Protein AF-A0A7D9LX82-F1 (afdb_monomer)

Nearest PDB structures (foldseek):
  6sek-assembly1_B  TM=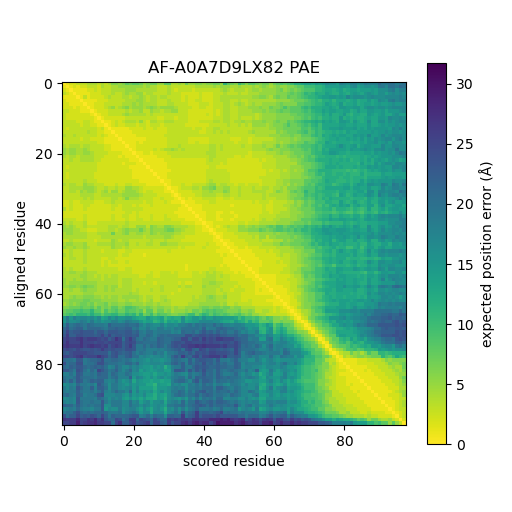9.741E-01  e=1.291E-04  synthetic construct
  7al4-assembly2_C  TM=9.364E-01  e=1.018E-04  Felis catus
  6sem-assembly2_A  TM=8.235E-01  e=4.179E-05  synthetic construct
  7al4-assembly1_A  TM=9.521E-01  e=2.633E-04  Felis catus
  6se3-assembly2_E  TM=7.483E-01  e=7.568E-05  synthetic construct

Mean predicted aligned error: 9.25 Å

Foldseek 3Di:
DQVVLVVQVLRDDLVVCCVVPVPLSCCCVVNDPDPLSSLCTGPNHDPCSSVCSVCVVVVVCVVVPPDDDDDDPDDCPVVVVVVVVVVVVVVVVVVVVD

pLDDT: mean 87.59, std 9.16, range [56.94, 94.88]

Organism: Paramuricea clavata (NCBI:txid317549)

Solvent-accessible surface area (backbone atoms only — not comparable to full-atom values): 5878 Å² total; per-residue (Å²): 107,64,67,60,21,52,78,64,47,14,45,63,55,56,72,61,39,38,74,77,37,51,69,58,28,47,44,63,7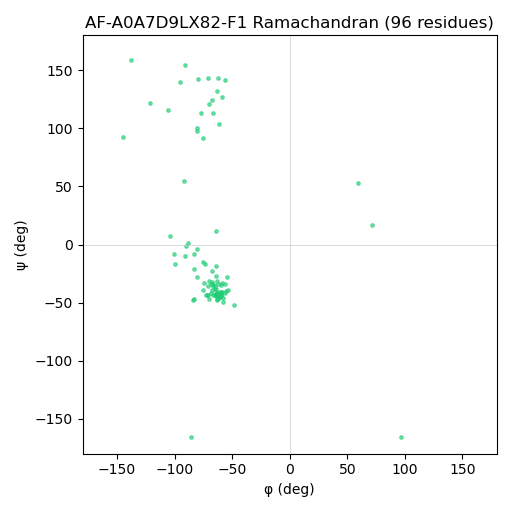1,76,46,72,90,51,78,50,53,44,23,67,31,46,74,80,55,43,90,59,29,65,58,47,65,71,46,40,64,59,62,65,44,50,81,74,55,81,66,92,70,81,83,74,86,79,75,69,61,65,65,55,54,54,51,52,52,53,52,52,50,52,52,50,54,53,62,75,74,108

Structure (mmCIF, N/CA/C/O backbone):
data_AF-A0A7D9LX82-F1
#
_entry.id   AF-A0A7D9LX82-F1
#
loop_
_atom_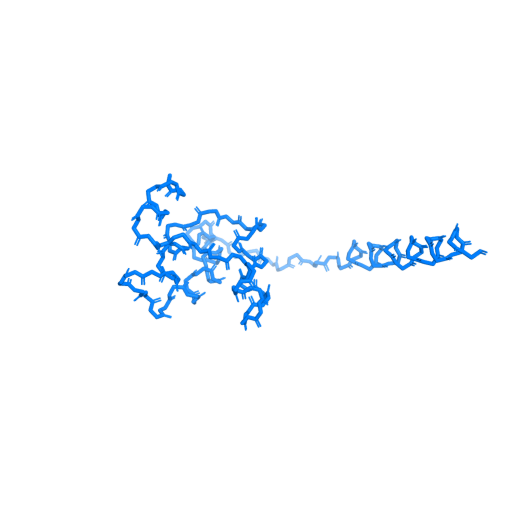site.group_PDB
_atom_site.id
_atom_site.type_symbol
_atom_site.label_atom_id
_atom_site.label_alt_id
_atom_site.label_comp_id
_atom_site.label_asym_id
_atom_site.label_entity_id
_atom_site.label_seq_id
_atom_site.pdbx_PDB_ins_code
_atom_site.Cartn_x
_atom_site.Cartn_y
_atom_site.Cartn_z
_atom_site.occupancy
_atom_site.B_iso_or_equiv
_atom_site.auth_seq_id
_atom_site.auth_comp_id
_atom_site.auth_asym_id
_atom_site.auth_atom_id
_atom_site.pdbx_PDB_model_num
ATOM 1 N N . MET A 1 1 ? 3.446 -12.560 -12.302 1.00 80.25 1 MET A N 1
ATOM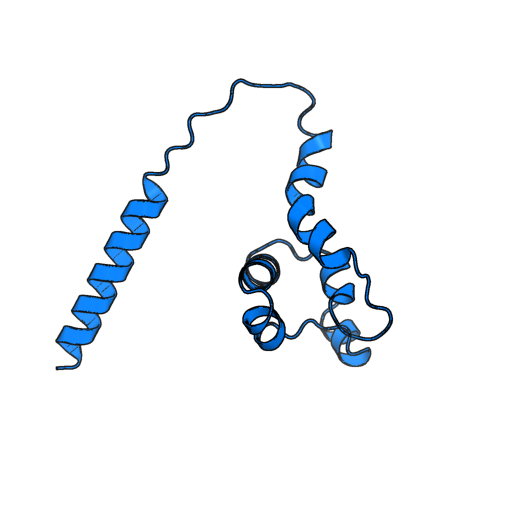 2 C CA . MET A 1 1 ? 2.364 -11.564 -12.503 1.00 80.25 1 MET A CA 1
ATOM 3 C C . MET A 1 1 ? 2.879 -10.246 -13.054 1.00 80.25 1 MET A C 1
ATOM 5 O O . MET A 1 1 ? 2.323 -9.789 -14.039 1.00 80.25 1 MET A O 1
ATOM 9 N N . ASN A 1 2 ? 3.954 -9.670 -12.504 1.00 87.75 2 ASN A N 1
ATOM 10 C CA . ASN A 1 2 ? 4.544 -8.446 -13.063 1.00 87.75 2 ASN A CA 1
ATOM 11 C C . ASN A 1 2 ? 5.041 -8.614 -14.504 1.00 87.75 2 ASN A C 1
ATOM 13 O O . ASN A 1 2 ? 4.763 -7.744 -15.310 1.00 87.75 2 ASN A O 1
ATOM 17 N N . GLU A 1 3 ? 5.676 -9.739 -14.842 1.00 92.56 3 GLU A N 1
ATOM 18 C CA . GLU A 1 3 ? 6.118 -10.038 -16.218 1.00 92.56 3 GLU A CA 1
ATOM 19 C C . GLU A 1 3 ? 4.941 -10.126 -17.204 1.00 92.56 3 GLU A C 1
ATOM 21 O O . GLU A 1 3 ? 4.967 -9.525 -18.271 1.00 92.56 3 GLU A O 1
ATOM 26 N N . LEU A 1 4 ? 3.854 -10.805 -16.816 1.00 91.81 4 LEU A N 1
ATOM 27 C CA . LEU A 1 4 ? 2.615 -10.853 -17.604 1.00 91.81 4 LEU A CA 1
ATOM 28 C C . LEU A 1 4 ? 1.978 -9.464 -17.741 1.00 91.81 4 LEU A C 1
ATOM 30 O O . LEU A 1 4 ? 1.553 -9.072 -18.824 1.00 91.81 4 LEU A O 1
ATOM 34 N N . GLY A 1 5 ? 1.929 -8.707 -16.643 1.00 88.00 5 GLY A N 1
ATOM 35 C CA . GLY A 1 5 ? 1.450 -7.331 -16.644 1.00 88.00 5 GLY A CA 1
ATOM 36 C C . GLY A 1 5 ? 2.320 -6.419 -17.503 1.00 88.00 5 GLY A C 1
ATOM 37 O O . GLY A 1 5 ? 1.803 -5.499 -18.114 1.00 88.00 5 GLY A O 1
ATOM 38 N N . GLU A 1 6 ? 3.617 -6.679 -17.604 1.00 92.06 6 GLU A N 1
ATOM 39 C CA . GLU A 1 6 ? 4.539 -5.932 -18.457 1.00 92.06 6 GLU A CA 1
ATOM 40 C C . GLU A 1 6 ? 4.300 -6.237 -19.935 1.00 92.06 6 GLU A C 1
ATOM 42 O O . GLU A 1 6 ? 4.167 -5.305 -20.722 1.00 92.06 6 GLU A O 1
ATOM 47 N N . MET A 1 7 ? 4.103 -7.512 -20.291 1.00 93.44 7 MET A N 1
ATOM 48 C CA . MET A 1 7 ? 3.729 -7.912 -21.655 1.00 93.44 7 MET A CA 1
ATOM 49 C C . MET A 1 7 ? 2.401 -7.295 -22.117 1.00 93.44 7 MET A C 1
ATOM 51 O O . MET A 1 7 ? 2.248 -6.970 -23.289 1.00 93.44 7 MET A O 1
ATOM 55 N N . ILE A 1 8 ? 1.443 -7.122 -21.201 1.00 90.44 8 ILE A N 1
ATOM 56 C CA . ILE A 1 8 ? 0.116 -6.547 -21.489 1.00 90.44 8 ILE A CA 1
ATOM 57 C C . ILE A 1 8 ? 0.100 -5.014 -21.292 1.00 90.44 8 ILE A C 1
ATOM 59 O O . ILE A 1 8 ? -0.866 -4.346 -21.655 1.00 90.44 8 ILE A O 1
ATOM 63 N N . GLY A 1 9 ? 1.151 -4.424 -20.712 1.00 90.69 9 GLY A N 1
ATOM 64 C CA . GLY A 1 9 ? 1.182 -3.006 -20.328 1.00 90.69 9 GLY A CA 1
ATOM 65 C C . GLY A 1 9 ? 0.291 -2.646 -19.126 1.00 90.69 9 GLY A C 1
ATOM 66 O O . GLY A 1 9 ? -0.012 -1.479 -18.907 1.00 90.69 9 GLY A O 1
ATOM 67 N N . ALA A 1 10 ? -0.137 -3.638 -18.346 1.00 92.06 10 ALA A N 1
ATOM 68 C CA . ALA A 1 10 ? -0.940 -3.521 -17.128 1.00 92.06 10 ALA A CA 1
ATOM 69 C C . ALA A 1 10 ? -0.108 -3.382 -15.833 1.00 92.06 10 ALA A C 1
ATOM 71 O O . ALA A 1 10 ? -0.652 -3.304 -14.729 1.00 92.06 10 ALA A O 1
ATOM 72 N N . LYS A 1 11 ? 1.228 -3.398 -15.933 1.00 92.38 11 LYS A N 1
ATOM 73 C CA . LYS A 1 11 ? 2.132 -3.219 -14.789 1.00 92.38 11 LYS A CA 1
ATOM 74 C C . LYS A 1 11 ? 2.059 -1.765 -14.286 1.00 92.38 11 LYS A C 1
ATOM 76 O O . LYS A 1 11 ? 2.365 -0.858 -15.059 1.00 92.38 11 LYS A O 1
ATOM 81 N N . PRO A 1 12 ? 1.693 -1.523 -13.012 1.00 90.31 12 PRO A N 1
ATOM 82 C CA . PRO A 1 12 ? 1.595 -0.169 -12.484 1.00 90.31 12 PRO A CA 1
ATOM 83 C C . PRO A 1 12 ? 2.977 0.489 -12.400 1.00 90.31 12 PRO A C 1
ATOM 85 O O . PRO A 1 12 ? 3.892 -0.019 -11.748 1.00 90.31 12 PRO A O 1
ATOM 88 N N . ASN A 1 13 ? 3.122 1.654 -13.027 1.00 92.56 13 ASN A N 1
ATOM 89 C CA . ASN A 1 13 ? 4.331 2.460 -12.933 1.00 92.56 13 ASN A CA 1
ATOM 90 C C . ASN A 1 13 ? 4.311 3.255 -11.626 1.00 92.56 13 ASN A C 1
ATOM 92 O O . ASN A 1 13 ? 3.684 4.311 -11.543 1.00 92.56 13 ASN A O 1
ATOM 96 N N . LEU A 1 14 ? 5.032 2.772 -10.611 1.00 91.06 14 LEU A N 1
ATOM 97 C CA . LEU A 1 14 ? 5.047 3.374 -9.271 1.00 91.06 14 LEU A CA 1
ATOM 98 C C . LEU A 1 14 ? 5.381 4.868 -9.285 1.00 91.06 14 LEU A C 1
ATOM 100 O O . LEU A 1 14 ? 4.750 5.634 -8.570 1.00 91.06 14 LEU A O 1
ATOM 104 N N . TRP A 1 15 ? 6.319 5.301 -10.132 1.00 93.00 15 TRP A N 1
ATOM 105 C CA . TRP A 1 15 ? 6.684 6.717 -10.242 1.00 93.00 15 TRP A CA 1
ATOM 106 C C . TRP A 1 15 ? 5.562 7.590 -10.819 1.00 93.00 15 TRP A C 1
ATOM 108 O O . TRP A 1 15 ? 5.386 8.730 -10.401 1.00 93.00 15 TRP A O 1
ATOM 118 N N . SER A 1 16 ? 4.789 7.062 -11.772 1.00 92.25 16 SER A N 1
ATOM 119 C CA . SER A 1 16 ? 3.625 7.758 -12.336 1.00 92.25 16 SER A CA 1
ATOM 120 C C . SER A 1 16 ? 2.506 7.843 -11.301 1.00 92.25 16 SER A C 1
ATOM 122 O O . SER A 1 16 ? 2.000 8.933 -11.054 1.00 92.25 16 SER A O 1
ATOM 124 N N . ILE A 1 17 ? 2.203 6.734 -10.619 1.00 92.44 17 ILE A N 1
ATOM 125 C CA . ILE A 1 17 ? 1.179 6.703 -9.567 1.00 92.44 17 ILE A CA 1
ATOM 126 C C . ILE A 1 17 ? 1.581 7.604 -8.399 1.00 92.44 17 ILE A C 1
ATOM 128 O O . ILE A 1 17 ? 0.737 8.304 -7.865 1.00 92.44 17 ILE A O 1
ATOM 132 N N . PHE A 1 18 ? 2.861 7.651 -8.027 1.00 93.75 18 PHE A N 1
ATOM 133 C CA . PHE A 1 18 ? 3.334 8.491 -6.924 1.00 93.75 18 PHE A CA 1
ATOM 134 C C . PHE A 1 18 ? 3.116 9.986 -7.179 1.00 93.75 18 PHE A C 1
ATOM 136 O O . PHE A 1 18 ? 2.825 10.726 -6.242 1.00 93.75 18 PHE A O 1
ATOM 143 N N . LYS A 1 19 ? 3.216 10.432 -8.438 1.00 93.25 19 LYS A N 1
ATOM 144 C CA . LYS A 1 19 ? 2.924 11.824 -8.814 1.00 93.25 19 LYS A CA 1
ATOM 145 C C . LYS A 1 19 ? 1.434 12.157 -8.742 1.00 93.25 19 LYS A C 1
ATOM 147 O O . LYS A 1 19 ? 1.094 13.287 -8.416 1.00 93.25 19 LYS A O 1
ATOM 152 N N . GLU A 1 20 ? 0.569 11.204 -9.078 1.00 92.25 20 GLU A N 1
ATOM 153 C CA . GLU A 1 20 ? -0.887 11.401 -9.112 1.00 92.25 20 GLU A CA 1
ATOM 154 C C . GLU A 1 20 ? -1.529 11.210 -7.733 1.00 92.25 20 GLU A C 1
ATOM 156 O O . GLU A 1 20 ? -2.330 12.028 -7.287 1.00 92.25 20 GLU A O 1
ATOM 161 N N . ASP A 1 21 ? -1.173 10.125 -7.049 1.00 93.75 21 ASP A N 1
ATOM 162 C CA . ASP A 1 21 ? -1.689 9.745 -5.742 1.00 93.75 21 ASP A CA 1
ATOM 163 C C . ASP A 1 21 ? -0.571 9.080 -4.907 1.00 93.75 21 ASP A C 1
ATOM 165 O O . ASP A 1 21 ? -0.374 7.856 -4.963 1.00 93.75 21 ASP A O 1
ATOM 169 N N . PRO A 1 22 ? 0.167 9.863 -4.093 1.00 93.25 22 PRO A N 1
ATOM 170 C CA . PRO A 1 22 ? 1.261 9.335 -3.281 1.00 93.25 22 PRO A CA 1
ATOM 171 C C . PRO A 1 22 ? 0.777 8.334 -2.225 1.00 93.25 22 PRO A C 1
ATOM 173 O O . PRO A 1 22 ? 1.521 7.425 -1.855 1.00 93.25 22 PRO A O 1
ATOM 176 N N . LYS A 1 23 ? -0.480 8.444 -1.769 1.00 92.69 23 LYS A N 1
ATOM 177 C CA . LYS A 1 23 ? -1.070 7.496 -0.815 1.00 92.69 23 LYS A CA 1
ATOM 178 C C . LYS A 1 23 ? -1.321 6.147 -1.483 1.00 92.69 23 LYS A C 1
ATOM 180 O O . LYS A 1 23 ? -1.009 5.108 -0.906 1.00 92.69 23 LYS A O 1
ATOM 185 N N . LEU A 1 24 ? -1.853 6.155 -2.704 1.00 93.00 24 LEU A N 1
ATOM 186 C CA . LEU A 1 24 ? -2.038 4.933 -3.484 1.00 93.00 24 LEU A CA 1
ATOM 187 C C . LEU A 1 24 ? -0.697 4.280 -3.819 1.00 93.00 24 LEU A C 1
ATOM 189 O O . LEU A 1 24 ? -0.563 3.073 -3.647 1.00 93.00 24 LEU A O 1
ATOM 193 N N . ALA A 1 25 ? 0.302 5.060 -4.234 1.00 93.31 25 ALA A N 1
ATOM 194 C CA . ALA A 1 25 ? 1.638 4.536 -4.503 1.00 93.31 25 ALA A CA 1
ATOM 195 C C . ALA A 1 25 ? 2.263 3.885 -3.264 1.00 93.31 25 ALA A C 1
ATOM 197 O O . ALA A 1 25 ? 2.808 2.787 -3.363 1.00 93.31 25 ALA A O 1
ATOM 198 N N . TYR A 1 26 ? 2.129 4.517 -2.093 1.00 92.88 26 TYR A N 1
ATOM 199 C CA . TYR A 1 26 ? 2.577 3.938 -0.827 1.00 92.88 26 TYR A CA 1
ATOM 200 C C . TYR A 1 26 ? 1.893 2.593 -0.553 1.00 92.88 26 TYR A C 1
ATOM 202 O O . TYR A 1 26 ? 2.565 1.616 -0.239 1.00 92.88 26 TYR A O 1
ATOM 210 N N . GLN A 1 27 ? 0.574 2.511 -0.739 1.00 92.38 27 GLN A N 1
ATOM 211 C CA . GLN A 1 27 ? -0.178 1.279 -0.497 1.00 92.38 27 GLN A CA 1
ATOM 212 C C . GLN A 1 27 ? 0.105 0.178 -1.527 1.00 92.38 27 GLN A C 1
ATOM 214 O O . GLN A 1 27 ? 0.076 -0.994 -1.179 1.00 92.38 27 GLN A O 1
ATOM 219 N N . VAL A 1 28 ? 0.414 0.522 -2.777 1.00 92.12 28 VAL A N 1
ATOM 220 C CA . VAL A 1 28 ? 0.812 -0.464 -3.796 1.00 92.12 28 VAL A CA 1
ATOM 221 C C . VAL A 1 28 ? 2.244 -0.959 -3.564 1.00 92.12 28 VAL A C 1
ATOM 223 O O . VAL A 1 28 ? 2.536 -2.118 -3.838 1.00 92.12 28 VAL A O 1
ATOM 226 N N . PHE A 1 29 ? 3.139 -0.107 -3.053 1.00 91.81 29 PHE A N 1
ATOM 227 C CA . PHE A 1 29 ? 4.539 -0.470 -2.818 1.00 91.81 29 PHE A CA 1
ATOM 228 C C . PHE A 1 29 ? 4.768 -1.197 -1.487 1.00 91.81 29 PHE A C 1
ATOM 230 O O . PHE A 1 29 ? 5.453 -2.215 -1.459 1.00 91.81 29 PHE A O 1
ATOM 237 N N . PHE A 1 30 ? 4.207 -0.682 -0.390 1.00 92.12 30 PHE A N 1
ATOM 238 C CA . PHE A 1 30 ? 4.379 -1.237 0.959 1.00 92.12 30 PHE A CA 1
ATOM 239 C C . PHE A 1 30 ? 3.207 -2.106 1.420 1.00 92.12 30 PHE A C 1
ATOM 241 O O . PHE A 1 30 ? 3.331 -2.825 2.409 1.00 92.12 30 PHE A O 1
ATOM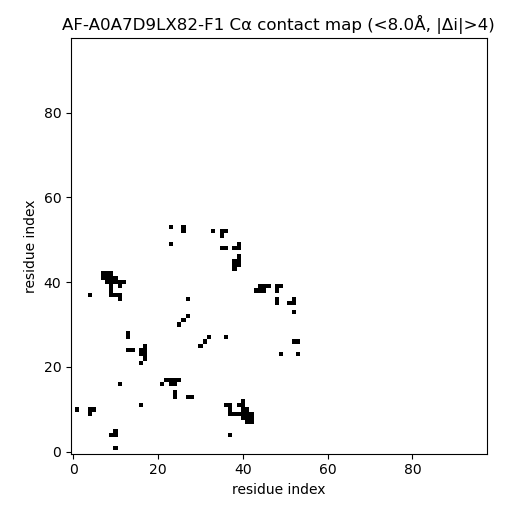 248 N N . GLY A 1 31 ? 2.056 -2.007 0.756 1.00 88.62 31 GLY A N 1
ATOM 249 C CA . GLY A 1 3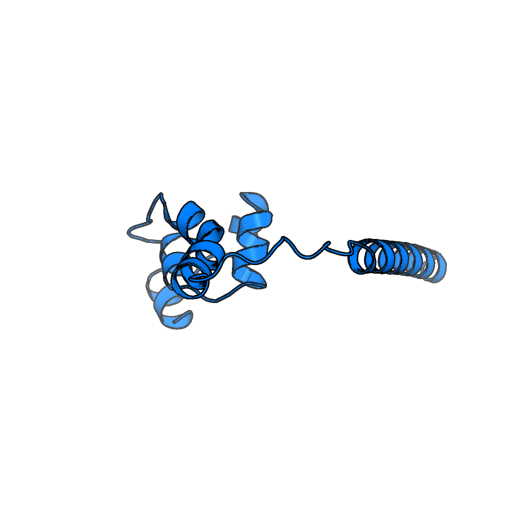1 ? 0.884 -2.801 1.094 1.00 88.62 31 GLY A CA 1
ATOM 250 C C . GLY A 1 31 ? 0.885 -4.169 0.421 1.00 88.62 31 GLY A C 1
ATOM 251 O O . GLY A 1 31 ? 1.889 -4.672 -0.080 1.00 88.62 31 GLY A O 1
ATOM 252 N N . THR A 1 32 ? -0.280 -4.806 0.440 1.00 88.50 32 THR A N 1
ATOM 253 C CA . THR A 1 32 ? -0.449 -6.153 -0.098 1.00 88.50 32 THR A CA 1
ATOM 254 C C . THR A 1 32 ? -0.589 -6.135 -1.619 1.00 88.50 32 THR A C 1
ATOM 256 O O . THR A 1 32 ? -1.240 -5.269 -2.204 1.00 88.50 32 THR A O 1
ATOM 259 N N . ALA A 1 33 ? -0.001 -7.135 -2.276 1.00 89.12 33 ALA A N 1
ATOM 260 C CA . ALA A 1 33 ? -0.111 -7.309 -3.720 1.00 89.12 33 ALA A CA 1
ATOM 261 C C . ALA A 1 33 ? -1.500 -7.863 -4.096 1.00 89.12 33 ALA A C 1
ATOM 263 O O . ALA A 1 33 ? -1.712 -9.076 -4.129 1.00 89.12 33 ALA A O 1
ATOM 264 N N . ILE A 1 34 ? -2.455 -6.973 -4.377 1.00 91.12 34 ILE A N 1
ATOM 265 C CA . ILE A 1 34 ? -3.842 -7.321 -4.734 1.00 91.12 34 ILE A CA 1
ATOM 266 C C . ILE A 1 34 ? -3.987 -7.348 -6.264 1.00 91.12 34 ILE A C 1
ATOM 268 O O . ILE A 1 34 ? -3.484 -6.441 -6.926 1.00 91.12 34 ILE A O 1
ATOM 272 N N . PRO A 1 35 ? -4.726 -8.296 -6.876 1.00 91.38 35 PRO A N 1
ATOM 273 C CA . PRO A 1 35 ? -4.906 -8.353 -8.333 1.00 91.38 35 PRO A CA 1
ATOM 274 C C . PRO A 1 35 ? -5.437 -7.060 -8.974 1.00 91.38 35 PRO A C 1
ATOM 276 O O . PRO A 1 35 ? -5.128 -6.762 -10.126 1.00 91.38 35 PRO A O 1
ATOM 279 N N . THR A 1 36 ? -6.200 -6.257 -8.229 1.00 92.44 36 THR A N 1
ATOM 280 C CA . THR A 1 36 ? -6.729 -4.964 -8.686 1.00 92.44 36 THR A CA 1
ATOM 281 C C . THR A 1 36 ? -5.647 -3.934 -8.988 1.00 92.44 36 THR A C 1
ATOM 283 O O . THR A 1 36 ? -5.915 -3.006 -9.747 1.00 92.44 36 THR A O 1
ATOM 286 N N . GLN A 1 37 ? -4.422 -4.115 -8.481 1.00 93.25 37 GLN A N 1
ATOM 287 C CA . GLN A 1 37 ? -3.277 -3.261 -8.810 1.00 93.25 37 GLN A CA 1
ATOM 288 C C . GLN A 1 37 ? -2.972 -3.251 -10.316 1.00 93.25 37 GLN A C 1
ATOM 290 O O . GLN A 1 37 ? -2.606 -2.217 -10.863 1.00 93.25 37 GLN A O 1
ATOM 295 N N . TYR A 1 38 ? -3.208 -4.373 -11.006 1.00 93.25 38 TYR A N 1
ATOM 296 C CA . TYR A 1 38 ? -2.999 -4.501 -12.452 1.00 93.25 38 TYR A CA 1
ATOM 297 C C . TYR A 1 38 ? -4.148 -3.917 -13.283 1.00 93.25 38 TYR A C 1
ATOM 299 O O . TYR A 1 38 ? -4.087 -3.914 -14.503 1.00 93.25 38 TYR A O 1
ATOM 307 N N . ARG A 1 39 ? -5.220 -3.433 -12.643 1.00 93.94 39 ARG A N 1
ATOM 308 C CA . ARG A 1 39 ? -6.321 -2.718 -13.311 1.00 93.94 39 ARG A CA 1
ATOM 309 C C . ARG A 1 39 ? -6.269 -1.208 -13.084 1.00 93.94 39 ARG A C 1
ATOM 311 O O . ARG A 1 39 ? -7.206 -0.510 -13.470 1.00 93.94 39 ARG A O 1
ATOM 318 N N . LEU A 1 40 ? -5.196 -0.713 -12.458 1.00 92.31 40 LEU A N 1
ATOM 319 C CA . LEU A 1 40 ? -4.936 0.718 -12.291 1.00 92.31 40 LEU A CA 1
ATOM 320 C C . LEU A 1 40 ? -4.461 1.367 -13.592 1.00 92.31 40 LEU A C 1
ATOM 322 O O . LEU A 1 40 ? -4.845 2.493 -13.890 1.00 92.31 40 LEU A O 1
ATOM 326 N N . GLN A 1 41 ? -3.628 0.663 -14.357 1.00 90.81 41 GLN A N 1
ATOM 327 C CA . GLN A 1 41 ? -3.019 1.144 -15.596 1.00 90.81 41 GLN A CA 1
ATOM 328 C C . GLN A 1 41 ? -3.058 0.030 -16.650 1.00 90.81 41 GLN A C 1
ATOM 330 O O . GLN A 1 41 ? -3.199 -1.140 -16.300 1.00 90.81 41 GLN A O 1
ATOM 335 N N . GLY A 1 42 ? -2.951 0.392 -17.930 1.00 90.19 42 GLY A N 1
ATOM 336 C CA . GLY A 1 42 ? -2.986 -0.551 -19.052 1.00 90.19 42 GLY A CA 1
ATOM 337 C C . GLY A 1 42 ? -4.360 -0.690 -19.722 1.00 90.19 42 GLY A C 1
ATOM 338 O O . GLY A 1 42 ? -5.240 0.151 -19.527 1.00 90.19 42 GLY A O 1
ATOM 339 N N . PRO A 1 43 ? -4.560 -1.724 -20.555 1.00 88.88 43 PRO A N 1
ATOM 340 C CA . PRO A 1 43 ? -5.842 -1.974 -21.204 1.00 88.88 43 PRO A CA 1
ATOM 341 C C . PRO A 1 43 ? -6.889 -2.456 -20.186 1.00 88.88 43 PRO A C 1
ATOM 343 O O . PRO A 1 43 ? -6.579 -3.228 -19.282 1.00 88.88 43 PRO A O 1
ATOM 346 N N . ASN A 1 44 ? -8.149 -2.042 -20.355 1.00 91.06 44 ASN A N 1
ATOM 347 C CA . ASN A 1 44 ? -9.272 -2.391 -19.467 1.00 91.06 44 ASN A CA 1
ATOM 348 C C . ASN A 1 44 ? -9.087 -1.946 -18.001 1.00 91.06 44 ASN A C 1
ATOM 350 O O . ASN A 1 44 ? -9.241 -2.742 -17.068 1.00 91.06 44 ASN A O 1
ATOM 354 N N . THR A 1 45 ? -8.786 -0.662 -17.788 1.00 92.38 45 THR A N 1
ATOM 355 C CA . THR A 1 45 ? -8.723 -0.090 -16.438 1.00 92.38 45 THR A CA 1
ATOM 356 C C . THR A 1 45 ? -10.073 -0.155 -15.732 1.00 92.38 45 THR A C 1
ATOM 358 O O . THR A 1 45 ? -11.140 0.033 -16.323 1.00 92.38 45 THR A O 1
ATOM 361 N N . TRP A 1 46 ? -10.028 -0.406 -14.426 1.00 94.88 46 TRP A N 1
ATOM 362 C CA . TRP A 1 46 ? -11.219 -0.402 -13.591 1.00 94.88 46 TRP A CA 1
ATOM 363 C C . TRP A 1 46 ? -11.245 0.864 -12.739 1.00 94.88 46 TRP A C 1
ATOM 365 O O . TRP A 1 46 ? -10.394 1.056 -11.874 1.00 94.88 46 TRP A O 1
ATOM 375 N N . LYS A 1 47 ? -12.245 1.724 -12.969 1.00 92.44 47 LYS A N 1
ATOM 376 C CA . LYS A 1 47 ? -12.380 3.026 -12.291 1.00 92.44 47 LYS A CA 1
ATOM 377 C C . LYS A 1 47 ? -12.410 2.908 -10.762 1.00 92.44 47 LYS A C 1
ATOM 379 O O . LYS A 1 47 ? -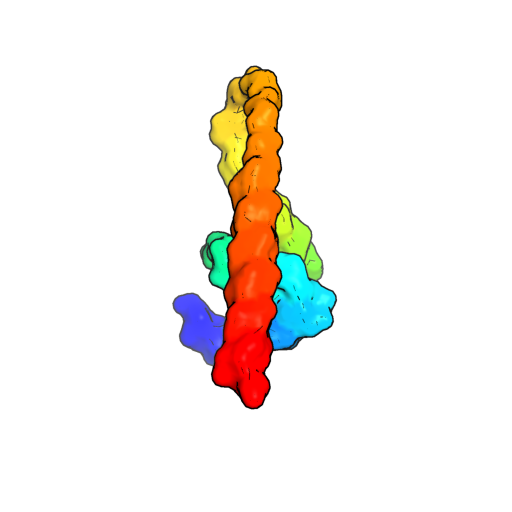11.847 3.755 -10.074 1.00 92.44 47 LYS A O 1
ATOM 384 N N . ASP A 1 48 ? -12.988 1.831 -10.232 1.00 94.62 48 ASP A N 1
ATOM 385 C CA . ASP A 1 48 ? -13.075 1.607 -8.784 1.00 94.62 48 ASP A CA 1
ATOM 386 C C . ASP A 1 48 ? -11.863 0.871 -8.197 1.00 94.62 48 ASP A C 1
ATOM 388 O O . ASP A 1 48 ? -11.820 0.647 -6.986 1.00 94.62 48 ASP A O 1
ATOM 392 N N . ALA A 1 49 ? -10.849 0.527 -9.003 1.00 94.06 49 ALA A N 1
ATOM 393 C CA . ALA A 1 49 ? -9.660 -0.183 -8.527 1.00 94.06 49 ALA A CA 1
ATOM 394 C C . ALA A 1 49 ? -8.973 0.564 -7.375 1.00 94.06 49 ALA A C 1
ATOM 396 O O . ALA A 1 49 ? -8.598 -0.047 -6.376 1.00 94.06 49 ALA A O 1
ATOM 397 N N . ARG A 1 50 ? -8.896 1.898 -7.465 1.00 93.88 50 ARG A N 1
ATOM 398 C CA . ARG A 1 50 ? -8.377 2.750 -6.387 1.00 93.88 50 ARG A CA 1
ATOM 399 C C . ARG A 1 50 ? -9.164 2.576 -5.089 1.00 93.88 50 ARG A C 1
ATOM 401 O O . ARG A 1 50 ? -8.572 2.395 -4.028 1.00 93.88 50 ARG A O 1
ATOM 408 N N . LYS A 1 51 ? -10.496 2.654 -5.169 1.00 94.38 51 LYS A N 1
ATOM 409 C CA . LYS A 1 51 ? -11.376 2.527 -4.001 1.00 94.38 51 LYS A CA 1
ATOM 410 C C . LYS A 1 51 ? -11.222 1.146 -3.372 1.00 94.38 51 LYS A C 1
ATOM 412 O O . LYS A 1 51 ? -11.079 1.061 -2.160 1.00 94.38 51 LYS A O 1
ATOM 417 N N . HIS A 1 52 ? -11.182 0.103 -4.199 1.00 94.38 52 HIS A N 1
ATOM 418 C CA . HIS A 1 52 ? -11.023 -1.269 -3.737 1.00 94.38 52 HIS A CA 1
ATOM 419 C C . HIS A 1 52 ? -9.697 -1.491 -3.006 1.00 94.38 52 HIS A C 1
ATOM 421 O O . HIS A 1 52 ? -9.702 -2.068 -1.928 1.00 94.38 52 HIS A O 1
ATOM 427 N N . ILE A 1 53 ? -8.574 -0.995 -3.541 1.00 94.50 53 ILE A N 1
ATOM 428 C CA . ILE A 1 53 ? -7.258 -1.127 -2.891 1.00 94.50 53 ILE A CA 1
ATOM 429 C C . ILE A 1 53 ? -7.265 -0.464 -1.511 1.00 94.50 53 ILE A C 1
ATOM 431 O O . ILE A 1 53 ? -6.762 -1.042 -0.552 1.00 94.50 53 ILE A O 1
ATOM 435 N N . MET A 1 54 ? -7.876 0.717 -1.402 1.00 93.50 54 MET A N 1
ATOM 436 C CA . MET A 1 54 ? -7.970 1.453 -0.139 1.00 93.50 54 MET A CA 1
ATOM 437 C C . MET A 1 54 ? -8.873 0.746 0.882 1.00 93.50 54 MET A C 1
ATOM 439 O O . MET A 1 54 ? -8.512 0.673 2.051 1.00 93.50 54 MET A O 1
ATOM 443 N N . SER A 1 55 ? -10.015 0.194 0.454 1.00 92.50 55 SER A N 1
ATOM 444 C CA . SER A 1 55 ? -10.954 -0.519 1.336 1.00 92.50 55 SER A CA 1
ATOM 445 C C . SER A 1 55 ? -10.589 -1.983 1.581 1.00 92.50 55 SER A C 1
ATOM 447 O O . SER A 1 55 ? -11.240 -2.644 2.386 1.00 92.50 55 SER A O 1
ATOM 449 N N . PHE A 1 56 ? -9.589 -2.521 0.879 1.00 93.00 56 PHE A N 1
ATOM 450 C CA . PHE A 1 56 ? -9.286 -3.952 0.878 1.00 93.00 56 PHE A CA 1
ATOM 451 C C . PHE A 1 56 ? -9.034 -4.492 2.285 1.00 93.00 56 PHE A C 1
ATOM 453 O O . PHE A 1 56 ? -9.540 -5.552 2.639 1.00 93.00 56 PHE A O 1
ATOM 460 N N . GLN A 1 57 ? -8.299 -3.745 3.110 1.00 89.25 57 GLN A N 1
ATOM 461 C CA . GLN A 1 57 ? -7.993 -4.163 4.476 1.00 89.25 57 GLN A CA 1
ATOM 462 C C . GLN A 1 57 ? -9.257 -4.255 5.341 1.00 89.25 57 GLN A C 1
ATOM 464 O O . GLN A 1 57 ? -9.440 -5.237 6.055 1.00 89.25 57 GLN A O 1
ATOM 469 N N . GLU A 1 58 ? -10.157 -3.277 5.242 1.00 89.56 58 GLU A N 1
ATOM 470 C CA . GLU A 1 58 ? -11.439 -3.303 5.954 1.00 89.56 58 GLU A CA 1
ATOM 471 C C . GLU A 1 58 ? -12.312 -4.465 5.473 1.00 89.56 58 GLU A C 1
ATOM 473 O O . GLU A 1 58 ? -12.888 -5.183 6.286 1.00 89.56 58 GLU A O 1
ATOM 478 N N . GLN A 1 59 ? -12.369 -4.698 4.158 1.00 90.19 59 GLN A N 1
ATOM 479 C CA . GLN A 1 59 ? -13.129 -5.801 3.566 1.00 90.19 59 GLN A CA 1
ATOM 480 C C . GLN A 1 59 ? -12.577 -7.168 3.971 1.00 90.19 59 GLN A C 1
ATOM 482 O O . GLN A 1 59 ? -13.351 -8.083 4.234 1.00 90.19 59 GLN A O 1
ATOM 487 N N . TYR A 1 60 ? -11.255 -7.299 4.050 1.00 90.94 60 TYR A N 1
ATOM 488 C CA . TYR A 1 60 ? -10.585 -8.515 4.492 1.00 90.94 60 TYR A CA 1
ATOM 489 C C . TYR A 1 60 ? -10.828 -8.795 5.982 1.00 90.94 60 TYR A C 1
ATOM 491 O O . TYR A 1 60 ? -11.052 -9.939 6.372 1.00 90.94 60 TYR A O 1
ATOM 499 N N . LEU A 1 61 ? -10.830 -7.753 6.820 1.00 90.94 61 LEU A N 1
ATOM 500 C CA . LEU A 1 61 ? -11.053 -7.878 8.263 1.00 90.94 61 LEU A CA 1
ATOM 501 C C . LEU A 1 61 ? -12.533 -8.006 8.642 1.00 90.94 61 LEU A C 1
ATOM 503 O O . LEU A 1 61 ? -12.842 -8.620 9.660 1.00 90.94 61 LEU A O 1
ATOM 507 N N . CYS A 1 62 ? -13.451 -7.463 7.841 1.00 90.25 62 CYS A N 1
ATOM 508 C CA . CYS A 1 62 ? -14.895 -7.513 8.076 1.00 90.25 62 CYS A CA 1
ATOM 509 C C . CYS A 1 62 ? -15.424 -8.923 8.419 1.00 90.25 62 CYS A C 1
ATOM 511 O O . CYS A 1 62 ? -16.050 -9.055 9.473 1.00 90.25 62 CYS A O 1
ATOM 513 N N . PRO A 1 63 ? -15.145 -9.991 7.639 1.00 91.19 63 PRO A N 1
ATOM 514 C CA . PRO A 1 63 ? -15.600 -11.342 7.978 1.00 91.19 63 PRO A CA 1
ATOM 515 C C . PRO A 1 63 ? -14.923 -11.916 9.231 1.00 91.19 63 PRO A C 1
ATOM 517 O O . PRO A 1 63 ? -15.477 -12.809 9.866 1.00 91.19 63 PRO A O 1
ATOM 520 N N . LEU A 1 64 ? -13.743 -11.413 9.604 1.00 91.62 64 LEU A N 1
ATOM 521 C CA . LEU A 1 64 ? -13.022 -11.836 10.808 1.00 91.62 64 LEU A CA 1
ATOM 522 C C . LEU A 1 64 ? -13.531 -11.113 12.068 1.00 91.62 64 LEU A C 1
ATOM 524 O O . LEU A 1 64 ? -13.364 -11.604 13.182 1.00 91.62 64 LEU A O 1
ATOM 528 N N . SER A 1 65 ? -14.185 -9.960 11.907 1.00 85.38 65 SER A N 1
ATOM 529 C CA . SER A 1 65 ? -14.684 -9.114 12.995 1.00 85.38 65 SER A CA 1
ATOM 530 C C . SER A 1 65 ? -16.135 -9.447 13.373 1.00 85.38 65 SER A C 1
ATOM 532 O O . SER A 1 65 ? -17.016 -8.588 13.405 1.00 85.38 65 SER A O 1
ATOM 534 N N . THR A 1 66 ? -16.411 -10.716 13.685 1.00 88.69 66 THR A N 1
ATOM 535 C CA . THR A 1 66 ? -17.758 -11.163 14.098 1.00 88.69 66 THR A CA 1
ATOM 536 C C . THR A 1 66 ? -18.130 -10.728 15.519 1.00 88.69 66 THR A C 1
ATOM 538 O O . THR A 1 66 ? -19.307 -10.704 15.877 1.00 88.69 66 THR A O 1
ATOM 541 N N . ARG A 1 67 ? -17.142 -10.329 16.331 1.00 87.69 67 ARG A N 1
ATOM 542 C CA . ARG A 1 67 ? -17.323 -9.806 17.690 1.00 87.69 67 ARG A CA 1
ATOM 543 C C . ARG A 1 67 ? -16.744 -8.397 17.801 1.00 87.69 67 ARG A C 1
ATOM 545 O O . ARG A 1 67 ? -15.545 -8.205 17.614 1.00 87.69 67 ARG A O 1
ATOM 552 N N . LYS A 1 68 ? -17.578 -7.424 18.180 1.00 80.00 68 LYS A N 1
ATOM 553 C CA . LYS A 1 68 ? -17.142 -6.047 18.454 1.00 80.00 68 LYS A CA 1
ATOM 554 C C . LYS A 1 68 ? -16.458 -5.982 19.823 1.00 80.00 68 LYS A C 1
ATOM 556 O O . LYS A 1 68 ? -17.107 -6.182 20.847 1.00 80.00 68 LYS A O 1
ATOM 561 N N . CYS A 1 69 ? -15.157 -5.713 19.838 1.00 71.56 69 CYS A N 1
ATOM 562 C CA . CYS A 1 69 ? -14.419 -5.345 21.047 1.00 71.56 69 CYS A CA 1
ATOM 563 C C . CYS A 1 69 ? -14.425 -3.817 21.206 1.00 71.56 69 CYS A C 1
ATOM 565 O O . CYS A 1 69 ? -14.537 -3.100 20.210 1.00 71.56 69 CYS A O 1
ATOM 567 N N . ALA A 1 70 ? -14.289 -3.315 22.437 1.00 78.19 70 ALA A N 1
ATOM 568 C CA . ALA A 1 70 ? -14.032 -1.891 22.654 1.00 78.19 70 ALA A CA 1
ATOM 569 C C . ALA A 1 70 ? -12.755 -1.473 21.895 1.00 78.19 70 ALA A C 1
ATOM 571 O O . ALA A 1 70 ? -11.815 -2.275 21.839 1.00 78.19 70 ALA A O 1
ATOM 572 N N . PRO A 1 71 ? -12.712 -0.268 21.294 1.00 72.81 71 PRO A N 1
ATOM 573 C CA . PRO A 1 71 ? -11.537 0.180 20.560 1.00 72.81 71 PRO A CA 1
ATOM 574 C C . PRO A 1 71 ? -10.327 0.190 21.498 1.00 72.81 71 PRO A C 1
ATOM 576 O O . PRO A 1 71 ? -10.375 0.770 22.584 1.00 72.81 71 PRO A O 1
ATOM 579 N N . SER A 1 72 ? -9.245 -0.474 21.093 1.00 66.00 72 SER A N 1
ATOM 580 C CA . SER A 1 72 ? -7.958 -0.336 21.767 1.00 66.00 72 SER A CA 1
ATOM 581 C C . SER A 1 72 ? -7.498 1.112 21.632 1.00 66.00 72 SER A C 1
ATOM 583 O O . SER A 1 72 ? -7.525 1.656 20.530 1.00 66.00 72 SER A O 1
ATOM 585 N N . ALA A 1 73 ? -7.072 1.736 22.730 1.00 65.69 73 ALA A N 1
ATOM 586 C CA . ALA A 1 73 ? -6.426 3.041 22.671 1.00 65.69 73 ALA A CA 1
ATOM 587 C C . ALA A 1 73 ? -5.140 2.914 21.839 1.00 65.69 73 ALA A C 1
ATOM 589 O O . ALA A 1 73 ? -4.153 2.339 22.296 1.00 65.69 73 ALA A O 1
ATOM 590 N N . GLU A 1 74 ? -5.166 3.391 20.596 1.00 63.09 74 GLU A N 1
ATOM 591 C CA . GLU A 1 74 ? -3.989 3.397 19.733 1.00 63.09 74 GLU A CA 1
ATOM 592 C C . GLU A 1 74 ? -2.951 4.365 20.314 1.00 63.09 74 GLU A C 1
ATOM 594 O O . GLU A 1 74 ? -3.166 5.578 20.381 1.00 63.09 74 GLU A O 1
ATOM 599 N N . SER A 1 75 ? -1.816 3.839 20.780 1.00 60.62 75 SER A N 1
ATOM 600 C CA . SER A 1 75 ? -0.717 4.676 21.250 1.00 60.62 75 SER A CA 1
ATOM 601 C C . SER A 1 75 ? 0.084 5.182 20.043 1.00 60.62 75 SER A C 1
ATOM 603 O O . SER A 1 75 ? 0.980 4.527 19.519 1.00 60.62 75 SER A O 1
ATOM 605 N N . ASN A 1 76 ? -0.199 6.413 19.613 1.00 61.16 76 ASN A N 1
ATOM 606 C CA . ASN A 1 76 ? 0.542 7.131 18.558 1.00 61.16 76 ASN A CA 1
ATOM 607 C C . ASN A 1 76 ? 2.021 7.444 18.907 1.00 61.16 76 ASN A C 1
ATOM 609 O O . ASN A 1 76 ? 2.688 8.211 18.214 1.00 61.16 76 ASN A O 1
ATOM 613 N N . SER A 1 77 ? 2.558 6.848 19.975 1.00 60.91 77 SER A N 1
ATOM 614 C CA . SER A 1 77 ? 3.892 7.114 20.523 1.00 60.91 77 SER A CA 1
ATOM 615 C C . SER A 1 77 ? 5.016 6.760 19.538 1.00 60.91 77 SER A C 1
ATOM 617 O O . SER A 1 77 ? 5.951 7.537 19.338 1.00 60.91 77 SER A O 1
ATOM 619 N N . HIS A 1 78 ? 4.893 5.627 18.839 1.00 64.94 78 HIS A N 1
ATOM 620 C CA . HIS A 1 78 ? 5.932 5.157 17.917 1.00 64.94 78 HIS A CA 1
ATOM 621 C C . HIS A 1 78 ? 6.106 6.061 16.688 1.00 64.94 78 HIS A C 1
ATOM 623 O O . HIS A 1 78 ? 7.233 6.256 16.235 1.00 64.94 78 HIS A O 1
ATOM 629 N N . SER A 1 79 ? 5.028 6.666 16.178 1.00 70.44 79 SER A N 1
ATOM 630 C CA . SER A 1 79 ? 5.107 7.543 15.001 1.00 70.44 79 SER A CA 1
ATOM 631 C C . SER A 1 79 ? 5.854 8.850 15.291 1.00 70.44 79 SER A C 1
ATOM 633 O O . SER A 1 79 ? 6.547 9.362 14.414 1.00 70.44 79 SER A O 1
ATOM 635 N N . VAL A 1 80 ? 5.742 9.387 16.513 1.00 77.81 80 VAL A N 1
ATOM 636 C CA . VAL A 1 80 ? 6.416 10.637 16.913 1.00 77.81 80 VAL A CA 1
ATOM 637 C C . VAL A 1 80 ? 7.916 10.415 17.096 1.00 77.81 80 VAL A C 1
ATOM 639 O O . VAL A 1 80 ? 8.721 11.209 16.614 1.00 77.81 80 VAL A O 1
ATOM 642 N N . LEU A 1 81 ? 8.307 9.310 17.735 1.00 80.62 81 LEU A N 1
ATOM 643 C CA . LEU A 1 81 ? 9.719 8.976 17.933 1.00 80.62 81 LEU A CA 1
ATOM 644 C C . LEU A 1 81 ? 10.446 8.782 16.601 1.00 80.62 81 LEU A C 1
ATOM 646 O O . LEU A 1 81 ? 11.526 9.336 16.412 1.00 80.62 81 LEU A O 1
ATOM 650 N N . VAL A 1 82 ? 9.837 8.060 15.655 1.00 83.06 82 VAL A N 1
ATOM 651 C CA . VAL A 1 82 ? 10.412 7.868 14.314 1.00 83.06 82 VAL A CA 1
ATOM 652 C C . VAL A 1 82 ? 10.634 9.213 13.616 1.00 83.06 82 VAL A C 1
ATOM 654 O O . VAL A 1 82 ? 11.691 9.424 13.028 1.00 83.06 82 VAL A O 1
ATOM 657 N N . PHE A 1 83 ? 9.695 10.155 13.737 1.00 83.25 83 PHE A N 1
ATOM 658 C CA . PHE A 1 83 ? 9.840 11.486 13.147 1.00 83.25 83 PHE A CA 1
ATOM 659 C C . PHE A 1 83 ? 11.014 12.275 13.750 1.00 83.25 83 PHE A C 1
ATOM 661 O O . PHE A 1 83 ? 11.801 12.867 13.012 1.00 83.25 83 PHE A O 1
ATOM 668 N N . ILE A 1 84 ? 11.191 12.221 15.075 1.00 87.81 84 ILE A N 1
ATOM 669 C CA . ILE A 1 84 ? 12.332 12.849 15.761 1.00 87.81 84 ILE A CA 1
ATOM 670 C C . ILE A 1 84 ? 13.655 12.240 15.276 1.00 87.81 84 ILE A C 1
ATOM 672 O O . ILE A 1 84 ? 14.576 12.980 14.936 1.00 87.81 84 ILE A O 1
ATOM 676 N N . PHE A 1 85 ? 13.745 10.909 15.17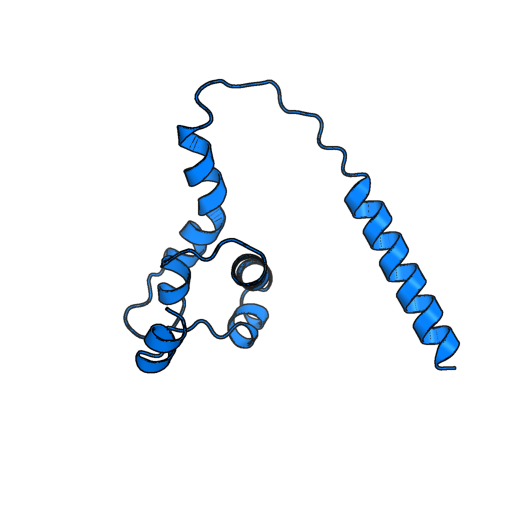9 1.00 90.06 85 PHE A N 1
ATOM 677 C CA . PHE A 1 85 ? 14.948 10.234 14.677 1.00 90.06 85 PHE A CA 1
ATOM 678 C C . PHE A 1 85 ? 15.298 10.643 13.240 1.00 90.06 85 PHE A C 1
ATOM 680 O O . PHE A 1 85 ? 16.469 10.885 12.947 1.00 90.06 85 PHE A O 1
ATOM 687 N N . VAL A 1 86 ? 14.303 10.773 12.357 1.00 90.94 86 VAL A N 1
ATOM 688 C CA . VAL A 1 86 ? 14.514 11.210 10.967 1.00 90.94 86 VAL A CA 1
ATOM 689 C C . VAL A 1 86 ? 15.048 12.644 10.907 1.00 90.94 86 VAL A C 1
ATOM 691 O O . VAL A 1 86 ? 15.988 12.908 10.157 1.00 90.94 86 VAL A O 1
ATOM 694 N N . ILE A 1 87 ? 14.510 13.560 11.721 1.00 92.19 87 ILE A N 1
ATOM 695 C CA . ILE A 1 87 ? 14.998 14.948 11.789 1.00 92.19 87 ILE A CA 1
ATOM 696 C C . ILE A 1 87 ? 16.442 14.992 12.293 1.00 92.19 87 ILE A C 1
ATOM 698 O O . ILE A 1 87 ? 17.283 15.648 11.683 1.00 92.19 87 ILE A O 1
ATOM 702 N N . VAL A 1 88 ? 16.748 14.278 13.380 1.00 93.25 88 VAL A N 1
ATOM 703 C CA . VAL A 1 88 ? 18.105 14.238 13.946 1.00 93.25 88 VAL A CA 1
ATOM 704 C C . VAL A 1 88 ? 19.100 13.701 12.920 1.00 93.25 88 VAL A C 1
ATOM 706 O O . VAL A 1 88 ? 20.160 14.294 12.728 1.00 93.25 88 VAL A O 1
ATOM 709 N N . PHE A 1 89 ? 18.747 12.632 12.204 1.00 93.25 89 PHE A N 1
ATOM 710 C CA . PHE A 1 89 ? 19.603 12.071 11.163 1.00 93.25 89 PHE A CA 1
ATOM 711 C C . PHE A 1 89 ? 19.832 13.053 10.004 1.00 93.25 89 PHE A C 1
ATOM 713 O O . PHE A 1 89 ? 20.962 13.202 9.542 1.00 93.25 89 PHE A O 1
ATOM 720 N N . ALA A 1 90 ? 18.791 13.770 9.568 1.00 91.12 90 ALA A N 1
ATOM 721 C CA . ALA A 1 90 ? 18.916 14.794 8.533 1.00 91.12 90 ALA A CA 1
ATOM 722 C C . ALA A 1 90 ? 19.846 15.941 8.967 1.00 91.12 90 ALA A C 1
ATOM 724 O O . ALA A 1 90 ? 20.698 16.360 8.186 1.00 91.12 90 ALA A O 1
ATOM 725 N N . ILE A 1 91 ? 19.742 16.403 10.219 1.00 93.50 91 ILE A N 1
ATOM 726 C CA . ILE A 1 91 ? 20.624 17.443 10.774 1.00 93.50 91 ILE A CA 1
ATOM 727 C C . ILE A 1 91 ? 22.078 16.958 10.809 1.00 93.50 91 ILE A C 1
ATOM 729 O O . ILE A 1 91 ? 22.972 17.670 10.357 1.00 93.50 91 ILE A O 1
ATOM 733 N N . VAL A 1 92 ? 22.323 15.738 11.295 1.00 93.69 92 VAL A N 1
ATOM 734 C CA . VAL A 1 92 ? 23.672 15.152 11.349 1.00 93.69 92 VAL A CA 1
ATOM 735 C C . VAL A 1 92 ? 24.266 14.997 9.946 1.00 93.69 92 VAL A C 1
ATOM 737 O O . VAL A 1 92 ? 25.428 15.332 9.735 1.00 93.69 92 VAL A O 1
ATOM 740 N N . ALA A 1 93 ? 23.473 14.559 8.966 1.00 91.25 93 ALA A N 1
ATOM 741 C CA . ALA A 1 93 ? 23.915 14.436 7.579 1.00 91.25 93 ALA A CA 1
ATOM 742 C C . ALA A 1 93 ? 24.266 15.793 6.941 1.00 91.25 93 ALA A C 1
ATOM 744 O O . ALA A 1 93 ? 25.213 15.871 6.162 1.00 91.25 93 ALA A O 1
ATOM 745 N N . ILE A 1 94 ? 23.533 16.860 7.281 1.00 91.00 94 ILE A N 1
ATOM 746 C CA . ILE A 1 94 ? 23.850 18.230 6.850 1.00 91.00 94 ILE A CA 1
ATOM 747 C C . ILE A 1 94 ? 25.159 18.703 7.496 1.00 91.00 94 ILE A C 1
ATOM 749 O O . ILE A 1 94 ? 26.006 19.255 6.80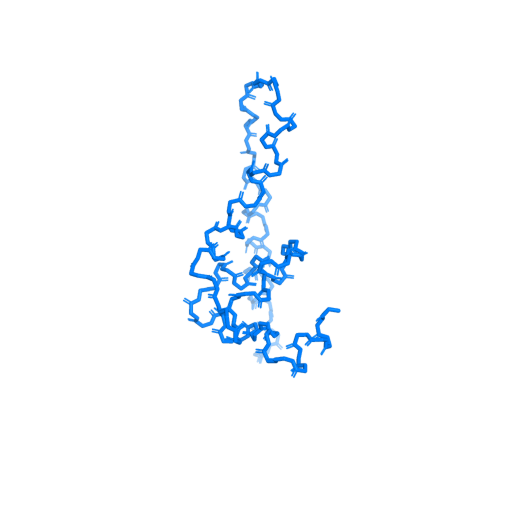1 1.00 91.00 94 ILE A O 1
ATOM 753 N N . MET A 1 95 ? 25.352 18.439 8.792 1.00 88.62 95 MET A N 1
ATOM 754 C CA . MET A 1 95 ? 26.568 18.815 9.527 1.00 88.62 95 MET A CA 1
ATOM 755 C C . MET A 1 95 ? 27.816 18.050 9.072 1.00 88.62 95 MET A C 1
ATOM 757 O O . MET A 1 95 ? 28.900 18.607 9.090 1.00 88.62 95 MET A O 1
ATOM 761 N N . LEU A 1 96 ? 27.683 16.792 8.642 1.00 86.00 96 LEU A N 1
ATOM 762 C CA . LEU A 1 96 ? 28.789 15.990 8.095 1.00 86.00 96 LEU A CA 1
ATOM 763 C C . LEU A 1 96 ? 29.182 16.384 6.663 1.00 86.00 96 LEU A C 1
ATOM 765 O O . LEU A 1 96 ? 30.216 15.942 6.164 1.00 86.00 96 LEU A O 1
ATOM 769 N N . LYS A 1 97 ? 28.327 17.144 5.972 1.00 69.25 97 LYS A N 1
ATOM 770 C CA . LYS A 1 97 ? 28.541 17.587 4.589 1.00 69.25 97 LYS A CA 1
ATOM 771 C C . LYS A 1 97 ? 29.047 19.038 4.504 1.00 69.25 97 LYS A C 1
ATOM 773 O O . LYS A 1 97 ? 29.386 19.466 3.402 1.00 69.25 97 LYS A O 1
ATOM 778 N N . ALA A 1 98 ? 29.073 19.762 5.626 1.00 56.94 98 ALA A N 1
ATOM 779 C CA . ALA A 1 98 ? 29.639 21.103 5.790 1.00 56.94 98 ALA A CA 1
ATOM 780 C C . ALA A 1 98 ? 31.055 21.018 6.377 1.00 56.94 98 ALA A C 1
ATOM 782 O O . ALA A 1 98 ? 31.901 21.831 5.948 1.00 56.94 98 ALA A O 1
#

Sequence (98 aa):
MNELGEMIGAKPNLWSIFKEDPKLAYQVFFGTAIPTQYRLQGPNTWKDARKHIMSFQEQYLCPLSTRKCAPSAESNSHSVLVFIFVIVFAIVAIMLKA

InterPro domains:
  IPR020946 Flavin monooxygenase-like [PF00743] (1-96)

Radius of gyration: 18.95 Å; Cα contacts (8 Å, |Δi|>4): 59; chains: 1; bounding box: 47×33×44 Å

Secondary structure (DSSP, 8-state):
-HHHHHHHT-S--HHHHHHH-HHHHHHHHHS---GGGGGSSSSS--TTHHHHHHHHHHHHHGGG--S-PPPP---THHHHHHHHHHHHHHHHHHHTT-